Protein AF-A0A9D4W5N2-F1 (afdb_monomer_lite)

InterPro domains:
  IPR014710 RmlC-like jelly roll fold [G3DSA:2.60.120.10] (2-39)

Structure (mmCIF, N/CA/C/O backbone):
data_AF-A0A9D4W5N2-F1
#
_entry.id   AF-A0A9D4W5N2-F1
#
loop_
_atom_site.group_PDB
_atom_site.id
_atom_site.type_symbol
_atom_site.label_atom_id
_atom_site.label_alt_id
_atom_site.label_comp_id
_atom_site.label_asym_id
_atom_site.label_entity_id
_atom_site.label_seq_id
_atom_site.pdbx_PDB_ins_code
_atom_site.Cartn_x
_atom_site.Cartn_y
_atom_site.Cartn_z
_atom_site.occupancy
_atom_site.B_iso_or_equiv
_atom_site.auth_seq_id
_atom_site.auth_comp_id
_atom_site.auth_asym_id
_atom_site.auth_atom_id
_atom_site.pdbx_PDB_model_num
ATOM 1 N N . PRO A 1 1 ? -35.539 12.583 13.921 1.00 45.75 1 PRO A N 1
ATOM 2 C CA . PRO A 1 1 ? -34.348 12.520 13.039 1.00 45.75 1 PRO A CA 1
ATOM 3 C C . PRO A 1 1 ? -33.301 11.549 13.612 1.00 45.75 1 PRO A C 1
ATOM 5 O O . PRO A 1 1 ? -32.724 11.827 14.657 1.00 45.75 1 PRO A O 1
ATOM 8 N N . ARG A 1 2 ? -33.122 10.366 13.008 1.00 42.97 2 ARG A N 1
ATOM 9 C CA . ARG A 1 2 ? -32.101 9.411 13.472 1.00 42.97 2 ARG A CA 1
ATOM 10 C C . ARG A 1 2 ? -30.741 9.851 12.920 1.00 42.97 2 ARG A C 1
ATOM 12 O O . ARG A 1 2 ? -30.649 9.973 11.700 1.00 42.97 2 ARG A O 1
ATOM 19 N N . PRO A 1 3 ? -29.712 10.087 13.751 1.00 51.19 3 PRO A N 1
ATOM 20 C CA . PRO A 1 3 ? -28.369 10.304 13.239 1.00 51.19 3 PRO A CA 1
ATOM 21 C C . PRO A 1 3 ? -27.905 8.993 12.601 1.00 51.19 3 PRO A C 1
ATOM 23 O O . PRO A 1 3 ? -27.596 8.020 13.285 1.00 51.19 3 PRO A O 1
ATOM 26 N N . THR A 1 4 ? -27.925 8.927 11.274 1.00 58.66 4 THR A N 1
ATOM 27 C CA . THR A 1 4 ? -27.289 7.837 10.540 1.00 58.66 4 THR A CA 1
ATOM 28 C C . THR A 1 4 ? -25.790 8.062 10.650 1.00 58.66 4 THR A C 1
ATOM 30 O O . THR A 1 4 ? -25.218 8.831 9.881 1.00 58.66 4 THR A O 1
ATOM 33 N N . VAL A 1 5 ? -25.154 7.453 11.651 1.00 62.34 5 VAL A N 1
ATOM 34 C CA . VAL A 1 5 ? -23.693 7.386 11.729 1.00 62.34 5 VAL A CA 1
ATOM 35 C C . VAL A 1 5 ? -23.235 6.591 10.508 1.00 62.34 5 VAL A C 1
ATOM 37 O O . VAL A 1 5 ? -23.345 5.367 10.470 1.00 62.34 5 VAL A O 1
ATOM 40 N N . VAL A 1 6 ? -22.808 7.298 9.461 1.00 74.88 6 VAL A N 1
ATOM 41 C CA . VAL A 1 6 ? -22.304 6.685 8.231 1.00 74.88 6 VAL A CA 1
ATOM 42 C C . VAL A 1 6 ? -20.918 6.132 8.541 1.00 74.88 6 VAL A C 1
ATOM 44 O O . VAL A 1 6 ? -19.920 6.849 8.509 1.00 74.88 6 VAL A O 1
ATOM 47 N N . LEU A 1 7 ? -20.864 4.857 8.918 1.00 81.75 7 LEU A N 1
ATOM 48 C CA . LEU A 1 7 ? -19.610 4.126 9.046 1.00 81.75 7 LEU A CA 1
ATOM 49 C C . LEU A 1 7 ? -19.128 3.695 7.654 1.00 81.75 7 LEU A C 1
ATOM 51 O O . LEU A 1 7 ? -19.951 3.363 6.793 1.00 81.75 7 LEU A O 1
ATOM 55 N N . PRO A 1 8 ? -17.806 3.688 7.408 1.00 84.31 8 PRO A N 1
ATOM 56 C CA . PRO A 1 8 ? -17.273 3.208 6.143 1.00 84.31 8 PRO A CA 1
ATOM 57 C C . PRO A 1 8 ? -17.649 1.737 5.932 1.00 84.31 8 PRO A C 1
ATOM 59 O O . PRO A 1 8 ? -17.612 0.925 6.857 1.00 84.31 8 PRO A O 1
ATOM 62 N N . SER A 1 9 ? -17.995 1.388 4.693 1.00 87.00 9 SER A N 1
ATOM 63 C CA . SER A 1 9 ? -18.257 -0.004 4.325 1.00 87.00 9 SER A CA 1
ATOM 64 C C . SER A 1 9 ? -16.965 -0.819 4.335 1.00 87.00 9 SER A C 1
ATOM 66 O O . SER A 1 9 ? -15.911 -0.342 3.909 1.00 87.00 9 SER A O 1
ATOM 68 N N . SER A 1 10 ? -17.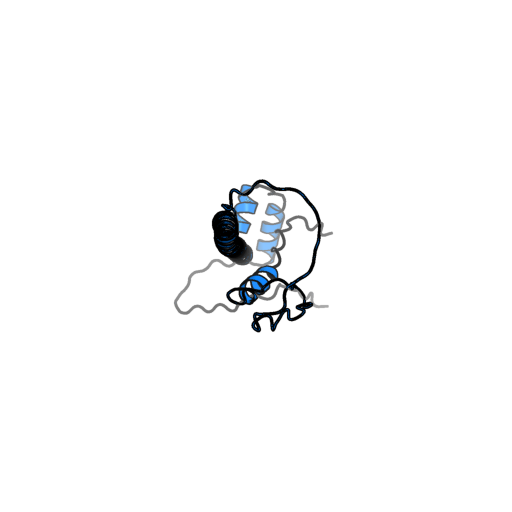045 -2.065 4.804 1.00 86.88 10 SER A N 1
ATOM 69 C CA . SER A 1 10 ? -15.898 -2.974 4.794 1.00 86.88 10 SER A CA 1
ATOM 70 C C . SER A 1 10 ? -15.422 -3.244 3.364 1.00 86.88 10 SER A C 1
ATOM 72 O O . SER A 1 10 ? -16.226 -3.449 2.458 1.00 86.88 10 SER A O 1
ATOM 74 N N . THR A 1 11 ? -14.106 -3.317 3.167 1.00 85.25 11 THR A N 1
ATOM 75 C CA . THR A 1 11 ? -13.497 -3.671 1.873 1.00 85.25 11 THR A CA 1
ATOM 76 C C . THR A 1 11 ? -13.513 -5.173 1.592 1.00 85.25 11 THR A C 1
ATOM 78 O O . THR A 1 11 ? -13.201 -5.591 0.479 1.00 85.25 11 THR A O 1
ATOM 81 N N . ARG A 1 12 ? -13.841 -6.000 2.595 1.00 86.19 12 ARG A N 1
ATOM 82 C CA . ARG A 1 12 ? -13.896 -7.463 2.481 1.00 86.19 12 ARG A CA 1
ATOM 83 C C . ARG A 1 12 ? -14.782 -8.100 3.548 1.00 86.19 12 ARG A C 1
ATOM 85 O O . ARG A 1 12 ? -14.945 -7.563 4.642 1.00 86.19 12 ARG A O 1
ATOM 92 N N . THR A 1 13 ? -15.287 -9.292 3.260 1.00 93.06 13 THR A N 1
ATOM 93 C CA . THR A 1 13 ? -15.963 -10.145 4.245 1.00 93.06 13 THR A CA 1
ATOM 94 C C . THR A 1 13 ? -14.950 -11.101 4.867 1.00 93.06 13 THR A C 1
ATOM 96 O O . THR A 1 13 ? -14.190 -11.747 4.149 1.00 93.06 13 THR A O 1
ATOM 99 N N . VAL A 1 14 ? -14.933 -11.200 6.197 1.00 92.12 14 VAL A N 1
ATOM 100 C CA . VAL A 1 14 ? -14.075 -12.130 6.947 1.00 92.12 14 VAL A CA 1
ATOM 101 C C . VAL A 1 14 ? -14.975 -13.098 7.711 1.00 92.12 14 VAL A C 1
ATOM 103 O O . VAL A 1 14 ? -15.965 -12.672 8.302 1.00 92.12 14 VAL A O 1
ATOM 106 N N . LYS A 1 15 ? -14.652 -14.394 7.678 1.00 95.38 15 LYS A N 1
ATOM 107 C CA . LYS A 1 15 ? -15.336 -15.441 8.448 1.00 95.38 15 LYS A CA 1
ATOM 108 C C . LYS A 1 15 ? -14.307 -16.219 9.263 1.00 95.38 15 LYS A C 1
ATOM 110 O O . LYS A 1 15 ? -13.240 -16.535 8.740 1.00 95.38 15 LYS A O 1
ATOM 115 N N . ALA A 1 16 ? -14.636 -16.526 10.513 1.00 96.69 16 ALA A N 1
ATOM 116 C CA . ALA A 1 16 ? -13.844 -17.432 11.333 1.00 96.69 16 ALA A CA 1
ATOM 117 C C . ALA A 1 16 ? -14.121 -18.878 10.890 1.00 96.69 16 ALA A C 1
ATOM 119 O O . ALA A 1 16 ? -15.277 -19.290 10.818 1.00 96.69 16 ALA A O 1
ATOM 120 N N . ILE A 1 17 ? -13.068 -19.613 10.528 1.00 97.31 17 ILE A N 1
ATOM 121 C CA . ILE A 1 17 ? -13.149 -21.037 10.145 1.00 97.31 17 ILE A CA 1
ATOM 122 C C . ILE A 1 17 ? -12.965 -21.928 11.383 1.00 97.31 17 ILE A C 1
ATOM 124 O O . ILE A 1 17 ? -13.499 -23.030 11.447 1.00 97.31 17 ILE A O 1
ATOM 128 N N . THR A 1 18 ? -12.230 -21.425 12.372 1.00 97.31 18 THR A N 1
ATOM 129 C CA . THR A 1 18 ? -11.932 -22.059 13.660 1.00 97.31 18 THR A CA 1
ATOM 130 C C . THR A 1 18 ? -12.244 -21.081 14.793 1.00 97.31 18 THR A C 1
ATOM 132 O O . THR A 1 18 ? -12.610 -19.933 14.532 1.00 97.31 18 THR A O 1
ATOM 135 N N . GLU A 1 19 ? -12.074 -21.505 16.045 1.00 96.56 19 GLU A N 1
ATOM 136 C CA . GLU A 1 19 ? -12.155 -20.606 17.201 1.00 96.56 19 GLU A CA 1
ATOM 137 C C . GLU A 1 19 ? -11.092 -19.499 17.107 1.00 96.56 19 GLU A C 1
ATOM 139 O O . GLU A 1 19 ? -9.945 -19.751 16.727 1.00 96.56 19 GLU A O 1
ATOM 144 N N . VAL A 1 20 ? -11.501 -18.257 17.391 1.00 97.12 20 VAL A N 1
ATOM 145 C CA . VAL A 1 20 ? -10.658 -17.057 17.320 1.00 97.12 20 VAL A CA 1
ATOM 146 C C . VAL A 1 20 ? -10.971 -16.167 18.515 1.00 97.12 20 VAL A C 1
ATOM 148 O O . VAL A 1 20 ? -12.118 -15.773 18.715 1.00 97.12 20 VAL A O 1
ATOM 151 N N . GLU A 1 21 ? -9.937 -15.788 19.257 1.00 96.50 21 GLU A N 1
ATOM 152 C CA . GLU A 1 21 ? -9.996 -14.700 20.229 1.00 96.50 21 GLU A CA 1
ATOM 153 C C . GLU A 1 21 ? -9.571 -13.394 19.549 1.00 96.50 21 GLU A C 1
ATOM 155 O O . GLU A 1 21 ? -8.603 -13.359 18.784 1.00 96.50 21 GLU A O 1
ATOM 160 N N . ALA A 1 22 ? -10.302 -12.307 19.795 1.00 94.25 22 ALA A N 1
ATOM 161 C CA . ALA A 1 22 ? -10.008 -11.012 19.197 1.00 94.25 22 ALA A CA 1
ATOM 162 C C . ALA A 1 22 ? -10.354 -9.862 20.141 1.00 94.25 22 ALA A C 1
ATOM 164 O O . ALA A 1 22 ? -11.317 -9.923 20.904 1.00 94.25 22 ALA A O 1
ATOM 165 N N . PHE A 1 23 ? -9.594 -8.775 20.020 1.00 94.50 23 PHE A N 1
ATOM 166 C CA . PHE A 1 23 ? -9.940 -7.492 20.617 1.00 94.50 23 PHE A CA 1
ATOM 167 C C . PHE A 1 23 ? -10.804 -6.696 19.640 1.00 94.50 23 PHE A C 1
ATOM 169 O O . PHE A 1 23 ? -10.508 -6.635 18.444 1.00 94.50 23 PHE A O 1
ATOM 176 N N . ALA A 1 24 ? -11.863 -6.075 20.152 1.00 92.19 24 ALA A N 1
ATOM 177 C CA . ALA A 1 24 ? -12.709 -5.173 19.387 1.00 92.19 24 ALA A CA 1
ATOM 178 C C . ALA A 1 24 ? -12.395 -3.723 19.762 1.00 92.19 24 ALA A C 1
ATOM 180 O O . ALA A 1 24 ? -12.170 -3.411 20.929 1.00 92.19 24 ALA A O 1
ATOM 181 N N . LEU A 1 25 ? -12.400 -2.846 18.761 1.00 89.81 25 LEU A N 1
ATOM 182 C CA . LEU A 1 25 ? -12.285 -1.405 18.943 1.00 89.81 25 LEU A CA 1
ATOM 183 C C . LEU A 1 25 ? -13.477 -0.745 18.258 1.00 89.81 25 LEU A C 1
ATOM 185 O O . LEU A 1 25 ? -13.736 -1.007 17.080 1.00 89.81 25 LEU A O 1
ATOM 189 N N . ILE A 1 26 ? -14.211 0.080 18.998 1.00 91.88 26 ILE A N 1
ATOM 190 C CA . ILE A 1 26 ? -15.401 0.753 18.478 1.00 91.88 26 ILE A CA 1
ATOM 191 C C . ILE A 1 26 ? -14.962 1.972 17.652 1.00 91.88 26 ILE A C 1
ATOM 193 O O . ILE A 1 26 ? -13.850 2.487 17.795 1.00 91.88 26 ILE A O 1
ATOM 197 N N . ALA A 1 27 ? -15.821 2.425 16.740 1.00 89.44 27 ALA A N 1
ATOM 198 C CA . ALA A 1 27 ? -15.540 3.568 15.882 1.00 89.44 27 ALA A CA 1
ATOM 199 C C . ALA A 1 27 ? -15.221 4.850 16.675 1.00 89.44 27 ALA A C 1
ATOM 201 O O . ALA A 1 27 ? -14.343 5.596 16.242 1.00 89.44 27 ALA A O 1
ATOM 202 N N . GLU A 1 28 ? -15.884 5.118 17.810 1.00 88.19 28 GLU A N 1
ATOM 203 C CA . GLU A 1 28 ? -15.558 6.283 18.647 1.00 88.19 28 GLU A CA 1
ATOM 204 C C . GLU A 1 28 ? -14.151 6.184 19.245 1.00 88.19 28 GLU A C 1
ATOM 206 O O . GLU A 1 28 ? -13.384 7.142 19.149 1.00 88.19 28 GLU A O 1
ATOM 211 N N . ASP A 1 29 ? -13.776 5.020 19.778 1.00 90.56 29 ASP A N 1
ATOM 212 C CA . ASP A 1 29 ? -12.450 4.801 20.365 1.00 90.56 29 ASP A CA 1
ATOM 213 C C . ASP A 1 29 ? -11.354 4.918 19.306 1.00 90.56 29 ASP A C 1
ATOM 215 O O . ASP A 1 29 ? -10.333 5.574 19.514 1.00 90.56 29 ASP A O 1
ATOM 219 N N . LEU A 1 30 ? -11.584 4.339 18.124 1.00 88.00 30 LEU A N 1
ATOM 220 C CA . LEU A 1 30 ? -10.654 4.456 17.007 1.00 88.00 30 LEU A CA 1
ATOM 221 C C . LEU A 1 30 ? -10.518 5.910 16.544 1.00 88.00 30 LEU A C 1
ATOM 223 O O . LEU A 1 30 ? -9.405 6.339 16.249 1.00 88.00 30 LEU A O 1
ATOM 227 N N . LYS A 1 31 ? -11.614 6.681 16.501 1.00 84.25 31 LYS A N 1
ATOM 228 C CA . LYS A 1 31 ? -11.571 8.119 16.195 1.00 84.25 31 LYS A CA 1
ATOM 229 C C . LYS A 1 31 ? -10.798 8.891 17.254 1.00 84.25 31 LYS A C 1
ATOM 231 O O . LYS A 1 31 ? -9.984 9.729 16.885 1.00 84.25 31 LYS A O 1
ATOM 236 N N . PHE A 1 32 ? -11.022 8.609 18.535 1.00 84.88 32 PHE A N 1
ATO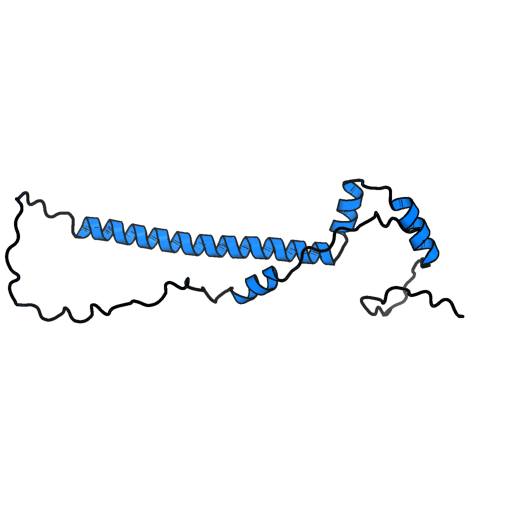M 237 C CA . PHE A 1 32 ? -10.308 9.253 19.634 1.00 84.88 32 PHE A CA 1
ATOM 238 C C . PHE A 1 32 ? -8.805 8.990 19.539 1.00 84.88 32 PHE A C 1
ATOM 240 O O . PHE A 1 32 ? -8.010 9.929 19.531 1.00 84.88 32 PHE A O 1
ATOM 247 N N . VAL A 1 33 ? -8.416 7.723 19.376 1.00 83.62 33 VAL A N 1
ATOM 248 C CA . VAL A 1 33 ? -7.018 7.337 19.180 1.00 83.62 33 VAL A CA 1
ATOM 249 C C . VAL A 1 33 ? -6.471 8.023 17.930 1.00 83.62 33 VAL A C 1
ATOM 251 O O . VAL A 1 33 ? -5.518 8.786 18.023 1.00 83.62 33 VAL A O 1
ATOM 254 N N . ALA A 1 34 ? -7.102 7.865 16.766 1.00 79.75 34 ALA A N 1
ATOM 255 C CA . ALA A 1 34 ? -6.644 8.506 15.535 1.00 79.75 34 ALA A CA 1
ATOM 256 C C . ALA A 1 34 ? -6.504 10.032 15.682 1.00 79.75 34 ALA A C 1
ATOM 258 O O . ALA A 1 34 ? -5.527 10.590 15.188 1.00 79.75 34 ALA A O 1
ATOM 259 N N . ALA A 1 35 ? -7.410 10.690 16.417 1.00 76.75 35 ALA A N 1
ATOM 260 C CA . ALA A 1 35 ? -7.363 12.120 16.705 1.00 76.75 35 ALA A CA 1
ATOM 261 C C . ALA A 1 35 ? -6.130 12.522 17.527 1.00 76.75 35 ALA A C 1
ATOM 263 O O . ALA A 1 35 ? -5.480 13.513 17.201 1.00 76.75 35 ALA A O 1
ATOM 264 N N . GLN A 1 36 ? -5.755 11.736 18.539 1.00 76.75 36 GLN A N 1
ATOM 265 C CA . GLN A 1 36 ? -4.531 11.967 19.319 1.00 76.75 36 GLN A CA 1
ATOM 266 C C . GLN A 1 36 ? -3.265 11.736 18.482 1.00 76.75 36 GLN A C 1
ATOM 268 O O . GLN A 1 36 ? -2.272 12.454 18.610 1.00 76.75 36 GLN A O 1
ATOM 273 N N . PHE A 1 37 ? -3.310 10.767 17.567 1.00 67.50 37 PHE A N 1
ATOM 274 C CA . PHE A 1 37 ? -2.198 10.453 16.672 1.00 67.50 37 PHE A CA 1
ATOM 275 C C . PHE A 1 37 ? -2.107 11.391 15.451 1.00 67.50 37 PHE A C 1
ATOM 277 O O . PHE A 1 37 ? -1.093 11.343 14.750 1.00 67.50 37 PHE A O 1
ATOM 284 N N . ARG A 1 38 ? -3.079 12.299 15.229 1.00 58.75 38 ARG A N 1
ATOM 285 C CA . ARG A 1 38 ? -3.077 13.294 14.128 1.00 58.75 38 ARG A CA 1
ATOM 286 C C . ARG A 1 38 ? -1.797 14.119 14.060 1.00 58.75 38 ARG A C 1
ATOM 288 O O . ARG A 1 38 ? -1.346 14.480 12.981 1.00 58.75 38 ARG A O 1
ATOM 295 N N . ARG A 1 39 ? -1.181 14.394 15.212 1.00 56.53 39 ARG A N 1
ATOM 296 C CA . ARG A 1 39 ? 0.039 15.210 15.314 1.00 56.53 39 ARG A CA 1
ATOM 297 C C . ARG A 1 39 ? 1.342 14.428 15.129 1.00 56.53 39 ARG A C 1
ATOM 299 O O . ARG A 1 39 ? 2.417 15.029 15.134 1.00 56.53 39 ARG A O 1
ATOM 306 N N . LEU A 1 40 ? 1.298 13.107 14.934 1.00 59.50 40 LEU A N 1
ATOM 307 C CA . LEU A 1 40 ? 2.502 12.294 14.759 1.00 59.50 40 LEU A CA 1
ATOM 308 C C . LEU A 1 40 ? 2.925 12.201 13.281 1.00 59.50 40 LEU A C 1
ATOM 310 O O . LEU A 1 40 ? 2.861 11.161 12.631 1.00 59.50 40 LEU A O 1
ATOM 314 N N . HIS A 1 41 ? 3.506 13.282 12.762 1.00 62.09 41 HIS A N 1
ATOM 315 C CA . HIS A 1 41 ? 4.210 13.300 11.470 1.00 62.09 41 HIS A CA 1
ATOM 316 C C . HIS A 1 41 ? 5.591 12.618 11.505 1.00 62.09 41 HIS A C 1
ATOM 318 O O . HIS A 1 41 ? 6.466 12.922 10.682 1.00 62.09 41 HIS A O 1
ATOM 324 N N . SER A 1 42 ? 5.824 11.701 12.447 1.00 74.25 42 SER A N 1
ATOM 325 C CA . SER A 1 42 ? 7.099 10.995 12.519 1.00 74.25 42 SER A CA 1
ATOM 326 C C . SER A 1 42 ? 7.326 10.223 11.220 1.00 74.25 42 SER A C 1
ATOM 328 O O . SER A 1 42 ? 6.464 9.469 10.758 1.00 74.25 42 SER A O 1
ATOM 330 N N . LYS A 1 43 ? 8.511 10.407 10.619 1.00 75.81 43 LYS A N 1
ATOM 331 C CA . LYS A 1 43 ? 8.925 9.659 9.420 1.00 75.81 43 LYS A CA 1
ATOM 332 C C . LYS A 1 43 ? 8.777 8.154 9.644 1.00 75.81 43 LYS A C 1
ATOM 334 O O . LYS A 1 43 ? 8.310 7.465 8.744 1.00 75.81 43 LYS A O 1
ATOM 339 N N . GLN A 1 44 ? 9.102 7.676 10.846 1.00 79.81 44 GLN A N 1
ATOM 340 C CA . GLN A 1 44 ? 9.001 6.267 11.215 1.00 79.81 44 GLN A CA 1
ATOM 341 C C . GLN A 1 44 ? 7.551 5.775 11.210 1.00 79.81 44 GLN A C 1
ATOM 343 O O . GLN A 1 44 ? 7.269 4.715 10.668 1.00 79.81 44 GLN A O 1
ATOM 348 N N . LEU A 1 45 ? 6.616 6.567 11.736 1.00 78.00 45 LEU A N 1
ATOM 349 C CA . LEU A 1 45 ? 5.207 6.183 11.798 1.00 78.00 45 LEU A CA 1
ATOM 350 C C . LEU A 1 45 ? 4.587 6.113 10.395 1.00 78.00 45 LEU A C 1
ATOM 352 O O . LEU A 1 45 ? 3.958 5.117 10.042 1.00 78.00 45 LEU A O 1
ATOM 356 N N . ARG A 1 46 ? 4.852 7.120 9.548 1.00 78.69 46 ARG A N 1
ATOM 357 C CA . ARG A 1 46 ? 4.447 7.092 8.130 1.00 78.69 46 ARG A CA 1
ATOM 358 C C . ARG A 1 46 ? 5.033 5.890 7.395 1.00 78.69 46 ARG A C 1
ATOM 360 O O . ARG A 1 46 ? 4.332 5.266 6.601 1.00 78.69 46 ARG A O 1
ATOM 367 N N . GLN A 1 47 ? 6.300 5.564 7.655 1.00 82.62 47 GLN A N 1
ATOM 368 C CA . GLN A 1 47 ? 6.954 4.393 7.076 1.00 82.62 47 GLN A CA 1
ATOM 369 C C . GLN A 1 47 ? 6.235 3.107 7.494 1.00 82.62 47 GLN A C 1
ATOM 371 O O . GLN A 1 47 ? 5.924 2.294 6.633 1.00 82.62 47 GLN A O 1
ATOM 376 N N . THR A 1 48 ? 5.909 2.951 8.779 1.00 84.81 48 THR A N 1
ATOM 377 C CA . THR A 1 48 ? 5.167 1.800 9.312 1.00 84.81 48 THR A CA 1
ATOM 378 C C . THR A 1 48 ? 3.794 1.662 8.653 1.00 84.81 48 THR A C 1
ATOM 380 O O . THR A 1 48 ? 3.464 0.590 8.149 1.00 84.81 48 THR A O 1
ATOM 383 N N . PHE A 1 49 ? 3.018 2.748 8.559 1.00 81.62 49 PHE A N 1
ATOM 384 C CA . PHE A 1 49 ? 1.716 2.724 7.882 1.00 81.62 49 PHE A CA 1
ATOM 385 C C . PHE A 1 49 ? 1.830 2.356 6.399 1.00 81.62 49 PHE A C 1
ATOM 387 O O . PHE A 1 49 ? 1.049 1.542 5.906 1.00 81.62 49 PHE A O 1
ATOM 394 N N . ARG A 1 50 ? 2.825 2.898 5.685 1.00 83.50 50 ARG A N 1
ATOM 395 C CA . ARG A 1 50 ? 3.098 2.516 4.290 1.00 83.50 50 ARG A CA 1
ATOM 396 C C . ARG A 1 50 ? 3.516 1.049 4.178 1.00 83.50 50 ARG A C 1
ATOM 398 O O . ARG A 1 50 ? 3.046 0.354 3.286 1.00 83.50 50 ARG A O 1
ATOM 405 N N . PHE A 1 51 ? 4.371 0.576 5.082 1.00 85.38 51 PHE A N 1
ATOM 406 C CA . PHE A 1 51 ? 4.921 -0.777 5.054 1.00 85.38 51 PHE A CA 1
ATOM 407 C C . PHE A 1 51 ? 3.848 -1.844 5.292 1.00 85.38 51 PHE A C 1
ATOM 409 O O . PHE A 1 51 ? 3.809 -2.837 4.571 1.00 85.38 51 PHE A O 1
ATOM 416 N N . TYR A 1 52 ? 2.949 -1.632 6.256 1.00 87.12 52 TYR A N 1
ATOM 417 C CA . TYR A 1 52 ? 1.893 -2.597 6.576 1.00 87.12 52 TYR A CA 1
ATOM 418 C C . TYR A 1 52 ? 0.617 -2.422 5.737 1.00 87.12 52 TYR A C 1
ATOM 420 O O . TYR A 1 52 ? -0.206 -3.337 5.683 1.00 87.12 52 TYR A O 1
ATOM 428 N N . SER A 1 53 ? 0.455 -1.303 5.021 1.00 85.81 53 SER A N 1
ATOM 429 C CA . SER A 1 53 ? -0.689 -1.098 4.128 1.00 85.81 53 SER A CA 1
ATOM 430 C C . SER A 1 53 ? -0.611 -1.983 2.884 1.00 85.81 53 SER A C 1
ATOM 432 O O . SER A 1 53 ? 0.325 -1.917 2.085 1.00 85.81 53 SER A O 1
ATOM 434 N N . HIS A 1 54 ? -1.656 -2.781 2.670 1.00 85.00 54 HIS A N 1
ATOM 435 C CA . HIS A 1 54 ? -1.753 -3.671 1.515 1.00 85.00 54 HIS A CA 1
ATOM 436 C C . HIS A 1 54 ? -1.730 -2.918 0.172 1.00 85.00 54 HIS A C 1
ATOM 438 O O . HIS A 1 54 ? -1.102 -3.373 -0.785 1.00 85.00 54 HIS A O 1
ATOM 444 N N . GLN A 1 55 ? -2.356 -1.738 0.109 1.00 85.19 55 GLN A N 1
ATOM 445 C CA . GLN A 1 55 ? -2.392 -0.906 -1.098 1.00 85.19 55 GLN A CA 1
ATOM 446 C C . GLN A 1 55 ? -0.996 -0.389 -1.464 1.00 85.19 55 GLN A C 1
ATOM 448 O O . GLN A 1 55 ? -0.575 -0.499 -2.614 1.00 85.19 55 GLN A O 1
ATOM 453 N N . TRP A 1 56 ? -0.249 0.114 -0.476 1.00 88.44 56 TRP A N 1
ATOM 454 C CA . TRP A 1 56 ? 1.122 0.591 -0.671 1.00 88.44 56 TRP A CA 1
ATOM 455 C C . TRP A 1 56 ? 2.079 -0.535 -1.060 1.00 88.44 56 TRP A C 1
ATOM 457 O O . TRP A 1 56 ? 2.894 -0.349 -1.963 1.00 88.44 56 TRP A O 1
ATOM 467 N N . ARG A 1 57 ? 1.947 -1.717 -0.444 1.00 90.75 57 ARG A N 1
ATOM 468 C CA . ARG A 1 57 ? 2.730 -2.908 -0.812 1.00 90.75 57 ARG A CA 1
ATOM 469 C C . ARG A 1 57 ? 2.478 -3.337 -2.256 1.00 90.75 57 ARG A C 1
ATOM 471 O O . ARG A 1 57 ? 3.432 -3.599 -2.984 1.00 90.75 57 ARG A O 1
ATOM 478 N N . THR A 1 58 ? 1.213 -3.370 -2.672 1.00 88.25 58 THR A N 1
ATOM 479 C CA . THR A 1 58 ? 0.827 -3.736 -4.044 1.00 88.25 58 THR A CA 1
ATOM 480 C C . THR A 1 58 ? 1.365 -2.722 -5.048 1.00 88.25 58 THR A C 1
ATOM 482 O O . THR A 1 58 ? 2.019 -3.099 -6.017 1.00 88.25 58 THR A O 1
ATOM 485 N N . TRP A 1 59 ? 1.184 -1.426 -4.775 1.00 88.38 59 TRP A N 1
ATOM 486 C CA . TRP A 1 59 ? 1.724 -0.361 -5.618 1.00 88.38 59 TRP A CA 1
ATOM 487 C C . TRP A 1 59 ? 3.249 -0.438 -5.757 1.00 88.38 59 TRP A C 1
ATOM 489 O O . TRP A 1 59 ? 3.763 -0.350 -6.869 1.00 88.38 59 TRP A O 1
ATOM 499 N N . ALA A 1 60 ? 3.975 -0.654 -4.656 1.00 88.88 60 ALA A N 1
ATOM 500 C CA . ALA A 1 60 ? 5.432 -0.760 -4.681 1.00 88.88 60 ALA A CA 1
ATOM 501 C C . ALA A 1 60 ? 5.911 -1.960 -5.514 1.00 88.88 60 ALA A C 1
ATOM 503 O O . ALA A 1 60 ? 6.821 -1.810 -6.328 1.00 88.88 60 ALA A O 1
ATOM 504 N N . ALA A 1 61 ? 5.279 -3.130 -5.360 1.00 89.06 61 ALA A N 1
ATOM 505 C CA . ALA A 1 61 ? 5.602 -4.315 -6.154 1.00 89.06 61 ALA A CA 1
ATOM 506 C C . ALA A 1 61 ? 5.418 -4.046 -7.655 1.00 89.06 61 ALA A C 1
ATOM 508 O O . ALA A 1 61 ? 6.342 -4.255 -8.442 1.00 89.06 61 ALA A O 1
ATOM 509 N N . CYS A 1 62 ? 4.268 -3.486 -8.033 1.00 87.31 62 CYS A N 1
ATOM 510 C CA . CYS A 1 62 ? 3.973 -3.112 -9.411 1.00 87.31 62 CYS A CA 1
ATOM 511 C C . CYS A 1 62 ? 4.944 -2.058 -9.963 1.00 87.31 62 CYS A C 1
ATOM 513 O O . CYS A 1 62 ? 5.373 -2.149 -11.114 1.00 87.31 62 CYS A O 1
ATOM 515 N N . PHE A 1 63 ? 5.338 -1.078 -9.148 1.00 86.56 63 PHE A N 1
ATOM 516 C CA . PHE A 1 63 ? 6.304 -0.056 -9.542 1.00 86.56 63 PHE A CA 1
ATOM 517 C C . PHE A 1 63 ? 7.679 -0.663 -9.863 1.00 86.56 63 PHE A C 1
ATOM 519 O O . PHE A 1 63 ? 8.270 -0.354 -10.900 1.00 86.56 63 PHE A O 1
ATOM 526 N N . ILE A 1 64 ? 8.164 -1.574 -9.013 1.00 90.88 64 ILE A N 1
ATOM 527 C CA . ILE A 1 64 ? 9.430 -2.290 -9.226 1.00 90.88 64 ILE A CA 1
ATOM 528 C C . ILE A 1 64 ? 9.345 -3.167 -10.481 1.00 90.88 64 ILE A C 1
ATOM 530 O O . ILE A 1 64 ? 10.251 -3.134 -11.315 1.00 90.88 64 ILE A O 1
ATOM 534 N N . GLN A 1 65 ? 8.245 -3.905 -10.657 1.00 89.94 65 GLN A N 1
ATOM 535 C CA . GLN A 1 65 ? 8.007 -4.724 -11.849 1.00 89.94 65 GLN A CA 1
ATOM 536 C C . GLN A 1 65 ? 8.048 -3.877 -13.126 1.00 89.94 65 GLN A C 1
ATOM 538 O O . GLN A 1 65 ? 8.755 -4.215 -14.075 1.00 89.94 65 GLN A O 1
ATOM 543 N N . ALA A 1 66 ? 7.364 -2.732 -13.140 1.00 86.00 66 ALA A N 1
ATOM 544 C CA . ALA A 1 66 ? 7.360 -1.828 -14.285 1.00 86.00 66 ALA A CA 1
ATOM 545 C C . ALA A 1 66 ? 8.769 -1.312 -14.618 1.00 86.00 66 ALA A C 1
ATOM 547 O O . ALA A 1 66 ? 9.143 -1.254 -15.794 1.00 86.00 66 ALA A O 1
ATOM 548 N N . ALA A 1 67 ? 9.566 -0.962 -13.603 1.00 88.88 67 ALA A N 1
ATOM 549 C CA . ALA A 1 67 ? 10.954 -0.542 -13.785 1.00 88.88 67 ALA A CA 1
ATOM 550 C C . ALA A 1 67 ? 11.819 -1.670 -14.375 1.00 88.88 67 ALA A C 1
ATOM 552 O O . ALA A 1 67 ? 12.564 -1.437 -15.330 1.00 88.88 67 ALA A O 1
ATOM 553 N N . TRP A 1 68 ? 11.668 -2.900 -13.878 1.00 91.25 68 TRP A N 1
ATOM 554 C CA . TRP A 1 68 ? 12.371 -4.074 -14.397 1.00 91.25 68 TRP A CA 1
ATOM 555 C C . TRP A 1 68 ? 12.016 -4.375 -15.857 1.00 91.25 68 TRP A C 1
ATOM 557 O O . TRP A 1 68 ? 12.908 -4.541 -16.691 1.00 91.25 68 TRP A O 1
ATOM 567 N N . PHE A 1 69 ? 10.728 -4.381 -16.207 1.00 86.75 69 PHE A N 1
ATOM 568 C CA . PHE A 1 69 ? 10.299 -4.617 -17.587 1.00 86.75 69 PHE A CA 1
ATOM 569 C C . PHE A 1 69 ? 10.799 -3.532 -18.546 1.00 86.75 69 PHE A C 1
ATOM 571 O O . PHE A 1 69 ? 11.193 -3.839 -19.675 1.00 86.75 69 PHE A O 1
ATOM 578 N N . ARG A 1 70 ? 10.847 -2.268 -18.100 1.00 86.75 70 ARG A N 1
ATOM 579 C CA . ARG A 1 70 ? 11.468 -1.179 -18.869 1.00 86.75 70 ARG A CA 1
ATOM 580 C C . ARG A 1 70 ? 12.956 -1.427 -19.085 1.00 86.75 70 ARG A C 1
ATOM 582 O O . ARG A 1 70 ? 13.404 -1.331 -20.225 1.00 86.75 70 ARG A O 1
ATOM 589 N N . TYR A 1 71 ? 13.697 -1.778 -18.035 1.00 90.19 71 TYR A N 1
ATOM 590 C CA . TYR A 1 71 ? 15.121 -2.098 -18.135 1.00 90.19 71 TYR A CA 1
ATOM 591 C C . TYR A 1 71 ? 15.372 -3.249 -19.115 1.00 90.19 71 TYR A C 1
ATOM 593 O O . TYR A 1 71 ? 16.153 -3.092 -20.052 1.00 90.19 71 TYR A O 1
ATOM 601 N N . LYS A 1 72 ? 14.656 -4.369 -18.958 1.00 89.75 72 LYS A N 1
ATOM 602 C CA . LYS A 1 72 ? 14.796 -5.544 -19.826 1.00 89.75 72 LYS A CA 1
ATOM 603 C C . LYS A 1 72 ? 14.556 -5.189 -21.296 1.00 89.75 72 LYS A C 1
ATOM 605 O O . LYS A 1 72 ? 15.360 -5.547 -22.149 1.00 89.75 72 LYS A O 1
ATOM 610 N N . ARG A 1 73 ? 13.511 -4.405 -21.586 1.00 86.00 73 ARG A N 1
ATOM 611 C CA . ARG A 1 73 ? 13.237 -3.913 -22.944 1.00 86.00 73 ARG A CA 1
ATOM 612 C C . ARG A 1 73 ? 14.370 -3.032 -23.480 1.00 86.00 73 ARG A C 1
ATOM 614 O O . ARG A 1 73 ? 14.727 -3.161 -24.645 1.00 86.00 73 ARG A O 1
ATOM 621 N N . MET A 1 74 ? 14.903 -2.114 -22.672 1.00 87.75 74 MET A N 1
ATOM 622 C CA . MET A 1 74 ? 16.004 -1.245 -23.111 1.00 87.75 74 MET A CA 1
ATOM 623 C C . MET A 1 74 ? 17.274 -2.048 -23.391 1.00 87.75 74 MET A C 1
ATOM 625 O O . MET A 1 74 ? 17.954 -1.772 -24.375 1.00 87.75 74 MET A O 1
ATOM 629 N N . LYS A 1 75 ? 17.555 -3.070 -22.577 1.00 91.31 75 LYS A N 1
ATOM 630 C CA . LYS A 1 75 ? 18.677 -3.985 -22.786 1.00 91.31 75 LYS A CA 1
ATOM 631 C C . LYS A 1 75 ? 18.558 -4.723 -24.123 1.00 91.31 75 LYS A C 1
ATOM 633 O O . LYS A 1 75 ? 19.487 -4.662 -24.917 1.00 91.31 75 LYS A O 1
ATOM 638 N N . GLU A 1 76 ? 17.399 -5.321 -24.408 1.00 87.88 76 GLU A N 1
ATOM 639 C CA . GLU A 1 76 ? 17.141 -6.007 -25.685 1.00 87.88 76 GLU A CA 1
ATOM 640 C C . GLU A 1 76 ? 17.325 -5.068 -26.894 1.00 87.88 76 GLU A C 1
ATOM 642 O O . GLU A 1 76 ? 17.951 -5.439 -27.882 1.00 87.88 76 GLU A O 1
ATOM 647 N N . ILE A 1 77 ? 16.828 -3.828 -26.814 1.00 87.06 77 ILE A N 1
ATOM 648 C CA . ILE A 1 77 ? 16.992 -2.832 -27.889 1.00 87.06 77 ILE A CA 1
ATOM 649 C C . ILE A 1 77 ? 18.465 -2.456 -28.082 1.00 87.06 77 ILE A C 1
ATOM 651 O O . ILE A 1 77 ? 18.915 -2.309 -29.217 1.00 87.06 77 ILE A O 1
ATOM 655 N N . ASN A 1 78 ? 19.217 -2.295 -26.992 1.00 88.31 78 ASN A N 1
ATOM 656 C CA . ASN A 1 78 ? 20.627 -1.931 -27.068 1.00 88.31 78 ASN A CA 1
ATOM 657 C C . ASN A 1 78 ? 21.472 -3.053 -27.686 1.00 88.31 78 ASN A C 1
ATOM 659 O O . ASN A 1 78 ? 22.309 -2.774 -28.535 1.00 88.31 78 ASN A O 1
ATOM 663 N N . GLU A 1 79 ? 21.199 -4.311 -27.328 1.00 89.75 79 GLU A N 1
ATOM 664 C CA . GLU A 1 79 ? 21.861 -5.484 -27.917 1.00 89.75 79 GLU A CA 1
ATOM 665 C C . GLU A 1 79 ? 21.591 -5.609 -29.424 1.00 89.75 79 GLU A C 1
ATOM 667 O O . GLU A 1 79 ? 22.492 -5.948 -30.192 1.00 89.75 79 GLU A O 1
ATOM 672 N N . VAL A 1 80 ? 20.362 -5.324 -29.872 1.00 86.75 80 VAL A N 1
ATOM 673 C CA . VAL A 1 80 ? 20.032 -5.296 -31.308 1.00 86.75 80 VAL A CA 1
ATOM 674 C C . VAL A 1 80 ? 20.790 -4.171 -32.011 1.00 86.75 80 VAL A C 1
ATOM 676 O O . VAL A 1 80 ? 21.435 -4.418 -33.026 1.00 86.75 80 VAL A O 1
ATOM 679 N N . LYS A 1 81 ? 20.784 -2.961 -31.440 1.00 87.31 81 LYS A N 1
ATOM 680 C CA . LYS A 1 81 ? 21.479 -1.797 -32.005 1.00 87.31 81 LYS A CA 1
ATOM 681 C C . LYS A 1 81 ? 22.991 -2.014 -32.115 1.00 87.31 81 LYS A C 1
ATOM 683 O O . LYS A 1 81 ? 23.609 -1.582 -33.082 1.00 87.31 81 LYS A O 1
ATOM 688 N N . GLU A 1 82 ? 23.595 -2.681 -31.138 1.00 87.19 82 GLU A N 1
ATOM 689 C CA . GLU A 1 82 ? 25.020 -3.010 -31.155 1.00 87.19 82 GLU A CA 1
ATOM 690 C C . GLU A 1 82 ? 25.362 -3.997 -32.280 1.00 87.19 82 GLU A C 1
ATOM 692 O O . GLU A 1 82 ? 26.325 -3.782 -33.015 1.00 87.19 82 GLU A O 1
ATOM 697 N N . LYS A 1 83 ? 24.527 -5.024 -32.489 1.00 87.94 83 LYS A N 1
ATOM 698 C CA . LYS A 1 83 ? 24.682 -5.968 -33.608 1.00 87.94 83 LYS A CA 1
ATOM 699 C C . LYS A 1 83 ? 24.489 -5.298 -34.969 1.00 87.94 83 LYS A C 1
ATOM 701 O O . LYS A 1 83 ? 25.260 -5.573 -35.885 1.00 87.94 83 LYS A O 1
ATOM 706 N N . GLU A 1 84 ? 23.502 -4.411 -35.098 1.00 85.25 84 GLU A N 1
ATOM 707 C CA . GLU A 1 84 ? 23.282 -3.617 -36.316 1.00 85.25 84 GLU A CA 1
ATOM 708 C C . GLU A 1 84 ? 24.486 -2.712 -36.624 1.00 85.25 84 GLU A C 1
ATOM 710 O O . GLU A 1 84 ? 24.967 -2.694 -37.757 1.00 85.25 84 GLU A O 1
ATOM 715 N N . ASN A 1 85 ? 25.031 -2.025 -35.614 1.00 87.38 85 ASN A N 1
ATOM 716 C CA . ASN A 1 85 ? 26.235 -1.200 -35.762 1.00 87.38 85 ASN A CA 1
ATOM 717 C C . ASN A 1 85 ? 27.460 -2.029 -36.177 1.00 87.38 85 ASN A C 1
ATOM 719 O O . ASN A 1 85 ? 28.211 -1.614 -37.060 1.00 87.38 85 ASN A O 1
ATOM 723 N N . LEU A 1 86 ? 27.653 -3.207 -35.575 1.00 89.81 86 LEU A N 1
ATOM 724 C CA . LEU A 1 86 ? 28.756 -4.103 -35.926 1.00 89.81 86 LEU A CA 1
ATOM 725 C C . LEU A 1 86 ? 28.636 -4.601 -37.373 1.00 89.81 86 LEU A C 1
ATOM 727 O O . LEU A 1 86 ? 29.627 -4.606 -38.102 1.00 89.81 86 LEU A O 1
ATOM 731 N N . MET A 1 87 ? 27.426 -4.964 -37.814 1.00 84.75 87 MET A N 1
ATOM 732 C CA . MET A 1 87 ? 27.160 -5.321 -39.211 1.00 84.75 87 MET A CA 1
ATOM 733 C C . MET A 1 87 ? 27.433 -4.156 -40.169 1.00 84.75 87 MET A C 1
ATOM 735 O O . MET A 1 87 ? 28.029 -4.374 -41.221 1.00 84.75 87 MET A O 1
ATOM 739 N N . MET A 1 88 ? 27.057 -2.921 -39.813 1.00 79.94 88 MET A N 1
ATOM 740 C CA . MET A 1 88 ? 27.374 -1.742 -40.628 1.00 79.94 88 MET A CA 1
ATOM 741 C C . MET A 1 88 ? 28.886 -1.504 -40.742 1.00 79.94 88 MET A C 1
ATOM 743 O O . MET A 1 88 ? 29.372 -1.296 -41.850 1.00 79.94 88 MET A O 1
ATOM 747 N N . MET A 1 89 ? 29.644 -1.583 -39.642 1.00 81.56 89 MET A N 1
ATOM 748 C CA . MET A 1 89 ? 31.111 -1.438 -39.671 1.00 81.56 89 MET A CA 1
ATOM 749 C C . MET A 1 89 ? 31.792 -2.549 -40.479 1.00 81.56 89 MET A C 1
ATOM 751 O O . MET A 1 89 ? 32.701 -2.267 -41.257 1.00 81.56 89 MET A O 1
ATOM 755 N N . ALA A 1 90 ? 31.334 -3.797 -40.351 1.00 80.19 90 ALA A N 1
ATOM 756 C CA . ALA A 1 90 ? 31.849 -4.908 -41.148 1.00 80.19 90 ALA A CA 1
ATOM 757 C C . ALA A 1 90 ? 31.558 -4.727 -42.650 1.00 80.19 90 ALA A C 1
ATOM 759 O O . ALA A 1 90 ? 32.431 -4.983 -43.475 1.00 80.19 90 ALA A O 1
ATOM 760 N N . ASN A 1 91 ? 30.368 -4.234 -43.009 1.00 70.56 91 ASN A N 1
ATOM 761 C CA . ASN A 1 91 ? 29.998 -3.963 -44.398 1.00 70.56 91 ASN A CA 1
ATOM 762 C C . ASN A 1 91 ? 30.824 -2.819 -45.016 1.00 70.56 91 ASN A C 1
ATOM 764 O O . ASN A 1 91 ? 31.246 -2.917 -46.164 1.00 70.56 91 ASN A O 1
ATOM 768 N N . VAL A 1 92 ? 31.106 -1.757 -44.249 1.00 67.25 92 VAL A N 1
ATOM 769 C CA . VAL A 1 92 ? 31.988 -0.660 -44.691 1.00 67.25 92 VAL A CA 1
ATOM 770 C C . VAL A 1 92 ? 33.413 -1.162 -44.940 1.00 67.25 92 VAL A C 1
ATOM 772 O O . VAL A 1 92 ? 34.000 -0.807 -45.955 1.00 67.25 92 VAL A O 1
ATOM 775 N N . ASN A 1 93 ? 33.951 -2.036 -44.084 1.00 65.62 93 ASN A N 1
ATOM 776 C CA . ASN A 1 93 ? 35.270 -2.637 -44.315 1.00 65.62 93 ASN A CA 1
ATOM 777 C C . ASN A 1 93 ? 35.292 -3.619 -45.499 1.00 65.62 93 ASN A C 1
ATOM 779 O O . ASN A 1 93 ? 36.311 -3.723 -46.172 1.00 65.62 93 ASN A O 1
ATOM 783 N N . TYR A 1 94 ? 34.192 -4.329 -45.771 1.00 62.88 94 TYR A N 1
ATOM 784 C CA . TYR A 1 94 ? 34.120 -5.309 -46.862 1.00 62.88 94 TYR A CA 1
ATOM 785 C C . TYR A 1 94 ? 34.094 -4.663 -48.260 1.00 62.88 94 TYR A C 1
ATOM 787 O O . TYR A 1 94 ? 34.650 -5.224 -49.198 1.00 62.88 94 TYR A O 1
ATOM 795 N N . TYR A 1 95 ? 33.507 -3.469 -48.397 1.00 58.31 95 TYR A N 1
ATOM 796 C CA . TYR A 1 95 ? 33.494 -2.695 -49.650 1.00 58.31 95 TYR A CA 1
ATOM 797 C C . TYR A 1 95 ? 34.502 -1.527 -49.680 1.00 58.31 95 TYR A C 1
ATOM 799 O O . TYR A 1 95 ? 34.570 -0.809 -50.672 1.00 58.31 95 TYR A O 1
ATOM 807 N N . GLY A 1 96 ? 35.261 -1.310 -48.600 1.00 57.16 96 GLY A N 1
ATOM 808 C CA . GLY A 1 96 ? 36.121 -0.135 -48.397 1.00 57.16 96 GLY A CA 1
ATOM 809 C C . GLY A 1 96 ? 37.620 -0.354 -48.620 1.00 57.16 96 GLY A C 1
ATOM 810 O O . GLY A 1 96 ? 38.402 0.522 -48.266 1.00 57.16 96 GLY A O 1
ATOM 811 N N . HIS A 1 97 ? 38.034 -1.497 -49.174 1.00 54.03 97 HIS A N 1
ATOM 812 C CA . HIS A 1 97 ? 39.434 -1.783 -49.507 1.00 54.03 97 HIS A CA 1
ATOM 813 C C . HIS A 1 97 ? 39.613 -2.009 -51.014 1.00 54.03 97 HIS A C 1
ATOM 815 O O . HIS A 1 97 ? 40.089 -3.055 -51.447 1.00 54.03 97 HIS A O 1
ATOM 821 N N . ASP A 1 98 ? 39.187 -1.033 -51.816 1.00 48.66 98 ASP A N 1
ATOM 822 C CA . ASP A 1 98 ? 39.778 -0.819 -53.136 1.00 48.66 98 ASP A CA 1
ATOM 823 C C . ASP A 1 98 ? 40.705 0.393 -53.015 1.00 48.66 98 ASP A C 1
ATOM 825 O O . ASP A 1 98 ? 40.263 1.544 -53.021 1.00 48.66 98 ASP A O 1
ATOM 829 N N . ASP A 1 99 ? 41.996 0.122 -52.808 1.00 48.81 99 ASP A N 1
ATOM 830 C CA . ASP A 1 99 ? 43.058 1.110 -52.974 1.00 48.81 99 ASP A CA 1
ATOM 831 C C . ASP A 1 99 ? 43.142 1.461 -54.466 1.00 48.81 99 ASP A C 1
ATOM 833 O O . ASP A 1 99 ? 43.957 0.924 -55.215 1.00 48.81 99 ASP A O 1
ATOM 837 N N . SER A 1 100 ? 42.302 2.387 -54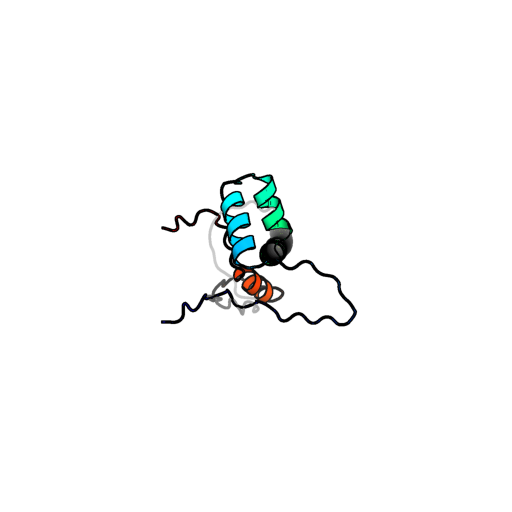.918 1.00 46.50 100 SER A N 1
ATOM 838 C CA . SER A 1 100 ? 42.493 3.045 -56.203 1.00 46.50 100 SER A CA 1
ATOM 839 C C . SER A 1 100 ? 42.284 4.555 -56.059 1.00 46.50 100 SER A C 1
ATOM 841 O O . SER A 1 100 ? 41.190 5.115 -56.076 1.00 46.50 100 SER A O 1
ATOM 843 N N . GLN A 1 101 ? 43.410 5.251 -55.888 1.00 50.22 101 GLN A N 1
ATOM 844 C CA . GLN A 1 101 ? 43.513 6.684 -56.134 1.00 50.22 101 GLN A CA 1
ATOM 845 C C . GLN A 1 101 ? 43.033 6.970 -57.564 1.00 50.22 101 GLN A C 1
ATOM 847 O O . GLN A 1 101 ? 43.703 6.562 -58.507 1.00 50.22 101 GLN A O 1
ATOM 852 N N . SER A 1 102 ? 41.920 7.680 -57.761 1.00 39.88 102 SER A N 1
ATOM 853 C CA . SER A 1 102 ? 41.760 8.624 -58.884 1.00 39.88 102 SER A CA 1
ATOM 854 C C . SER A 1 102 ? 40.407 9.346 -58.884 1.00 39.88 102 SER A C 1
ATOM 856 O O . SER A 1 102 ? 39.344 8.763 -59.024 1.00 39.88 102 SER A O 1
ATOM 858 N N . PHE A 1 103 ? 40.514 10.666 -58.738 1.00 35.31 103 PHE A N 1
ATOM 859 C CA . PHE A 1 103 ? 39.945 11.695 -59.614 1.00 35.31 103 PHE A CA 1
ATOM 860 C C . PHE A 1 103 ? 38.460 11.613 -60.037 1.00 35.31 103 PHE A C 1
ATOM 862 O O . PHE A 1 103 ? 38.015 10.752 -60.786 1.00 35.31 103 PHE A O 1
ATOM 869 N N . SER A 1 104 ? 37.724 12.641 -59.621 1.00 42.84 104 SER A N 1
ATOM 870 C CA . SER A 1 104 ? 36.349 13.002 -59.973 1.00 42.84 104 SER A CA 1
ATOM 871 C C . SER A 1 104 ? 36.021 12.992 -61.479 1.00 42.84 104 SER A C 1
ATOM 873 O O . SER A 1 104 ? 36.764 13.593 -62.250 1.00 42.84 104 SER A O 1
ATOM 875 N N . ALA A 1 105 ? 34.846 12.457 -61.864 1.00 39.22 105 ALA A N 1
ATOM 876 C CA . ALA A 1 105 ? 33.796 13.076 -62.719 1.00 39.22 105 ALA A CA 1
ATOM 877 C C . ALA A 1 105 ? 32.842 12.024 -63.362 1.00 39.22 105 ALA A C 1
ATOM 879 O O . ALA A 1 105 ? 33.222 10.864 -63.498 1.00 39.22 105 ALA A O 1
ATOM 880 N N . PRO A 1 106 ? 31.593 12.387 -63.746 1.00 55.09 106 PRO A N 1
ATOM 881 C CA . PRO A 1 106 ? 30.480 11.449 -63.907 1.00 55.09 106 PRO A CA 1
ATOM 882 C C . PRO A 1 106 ? 30.243 11.042 -65.367 1.00 55.09 106 PRO A C 1
ATOM 884 O O . PRO A 1 106 ? 29.864 11.881 -66.180 1.00 55.09 106 PRO A O 1
ATOM 887 N N . LEU A 1 107 ? 30.362 9.754 -65.700 1.00 39.94 107 LEU A N 1
ATOM 888 C CA . LEU A 1 107 ? 29.944 9.242 -67.009 1.00 39.94 107 LEU A CA 1
ATOM 889 C C . LEU A 1 107 ? 29.322 7.841 -66.905 1.00 39.94 107 LEU A C 1
ATOM 891 O O . LEU A 1 107 ? 29.991 6.864 -66.608 1.00 39.94 107 LEU A O 1
ATOM 895 N N . GLN A 1 108 ? 28.017 7.818 -67.188 1.00 40.31 108 GLN A N 1
ATOM 896 C CA . GLN A 1 108 ? 27.266 6.793 -67.924 1.00 40.31 108 GLN A CA 1
ATOM 897 C C . GLN A 1 108 ? 27.351 5.328 -67.461 1.00 40.31 108 GLN A C 1
ATOM 899 O O . GLN A 1 108 ? 28.349 4.632 -67.599 1.00 40.31 108 GLN A O 1
ATOM 904 N N . ALA A 1 109 ? 26.191 4.835 -67.023 1.00 40.34 109 ALA A N 1
ATOM 905 C CA . ALA A 1 109 ? 25.918 3.424 -66.802 1.00 40.34 109 ALA A CA 1
ATOM 906 C C . ALA A 1 109 ? 26.045 2.602 -68.104 1.00 40.34 109 ALA A C 1
ATOM 908 O O . ALA A 1 109 ? 25.384 2.942 -69.091 1.00 40.34 109 ALA A O 1
ATOM 909 N N . PRO A 1 110 ? 26.777 1.472 -68.102 1.00 41.44 110 PRO A N 1
ATOM 910 C CA . PRO A 1 110 ? 26.590 0.416 -69.078 1.00 41.44 110 PRO A CA 1
ATOM 911 C C . PRO A 1 110 ? 25.443 -0.491 -68.624 1.00 41.44 110 PRO A C 1
ATOM 913 O O . PRO A 1 110 ? 25.426 -1.041 -67.523 1.00 41.44 110 PRO A O 1
ATOM 916 N N . MET A 1 111 ? 24.470 -0.626 -69.517 1.00 47.50 111 MET A N 1
ATOM 917 C CA . MET A 1 111 ? 23.419 -1.634 -69.492 1.00 47.50 111 MET A CA 1
ATOM 918 C C . MET A 1 111 ? 24.022 -3.037 -69.362 1.00 47.50 111 MET A C 1
ATOM 920 O O . MET A 1 111 ? 24.827 -3.431 -70.202 1.00 47.50 111 MET A O 1
ATOM 924 N N . GLY A 1 112 ? 23.587 -3.810 -68.363 1.00 48.84 112 GLY A N 1
ATOM 925 C CA . GLY A 1 112 ? 23.839 -5.253 -68.344 1.00 48.84 112 GLY A CA 1
ATOM 926 C C . GLY A 1 112 ? 24.013 -5.884 -66.968 1.00 48.84 112 GLY A C 1
ATOM 927 O O . GLY A 1 112 ? 25.077 -6.414 -66.692 1.00 48.84 112 GLY A O 1
ATOM 928 N N . SER A 1 113 ? 22.978 -5.873 -66.121 1.00 42.53 113 SER A N 1
ATOM 929 C CA . SER A 1 113 ? 22.697 -7.004 -65.217 1.00 42.53 113 SER A CA 1
ATOM 930 C C . SER A 1 113 ? 21.311 -6.841 -64.583 1.00 42.53 113 SER A C 1
ATOM 932 O O . SER A 1 113 ? 21.068 -5.958 -63.759 1.00 42.53 113 SER A O 1
ATOM 934 N N . SER A 1 114 ? 20.356 -7.649 -65.034 1.00 45.75 114 SER A N 1
ATOM 935 C CA . SER A 1 114 ? 18.926 -7.559 -64.730 1.00 45.75 114 SER A CA 1
ATOM 936 C C . SER A 1 114 ? 18.549 -8.240 -63.410 1.00 45.75 114 SER A C 1
ATOM 938 O O . SER A 1 114 ? 17.790 -9.205 -63.383 1.00 45.75 114 SER A O 1
ATOM 940 N N . TYR A 1 115 ? 19.026 -7.697 -62.293 1.00 45.16 115 TYR A N 1
ATOM 941 C CA . TYR A 1 115 ? 18.471 -7.976 -60.961 1.00 45.16 115 TYR A CA 1
ATOM 942 C C . TYR A 1 115 ? 18.562 -6.740 -60.058 1.00 45.16 115 TYR A C 1
ATOM 944 O O . TYR A 1 115 ? 19.121 -6.759 -58.970 1.00 45.16 115 TYR A O 1
ATOM 952 N N . SER A 1 116 ? 17.974 -5.632 -60.501 1.00 51.03 116 SER A N 1
ATOM 953 C CA . SER A 1 116 ? 17.618 -4.530 -59.600 1.00 51.03 116 SER A CA 1
ATOM 954 C C . SER A 1 116 ? 16.134 -4.219 -59.752 1.00 51.03 116 SER A C 1
ATOM 956 O O . SER A 1 116 ? 15.715 -3.143 -60.166 1.00 51.03 116 SER A O 1
ATOM 958 N N . MET A 1 117 ? 15.317 -5.236 -59.482 1.00 48.16 117 MET A N 1
ATOM 959 C CA . MET A 1 117 ? 13.919 -5.021 -59.133 1.00 48.16 117 MET A CA 1
ATOM 960 C C . MET A 1 117 ? 13.840 -4.921 -57.608 1.00 48.16 117 MET A C 1
ATOM 962 O O . MET A 1 117 ? 14.575 -5.610 -56.908 1.00 48.16 117 MET A O 1
ATOM 966 N N . TYR A 1 118 ? 12.942 -4.061 -57.124 1.00 46.66 118 TYR A N 1
ATOM 967 C CA . TYR A 1 118 ? 12.608 -3.798 -55.716 1.00 46.66 118 TYR A CA 1
ATOM 968 C C . TYR A 1 118 ? 13.463 -2.758 -54.961 1.00 46.66 118 TYR A C 1
ATOM 970 O O . TYR A 1 118 ? 13.954 -3.029 -53.871 1.00 46.66 118 TYR A O 1
ATOM 978 N N . SER A 1 119 ? 13.488 -1.496 -55.411 1.00 49.59 119 SER A N 1
ATOM 979 C CA . SER A 1 119 ? 13.449 -0.382 -54.441 1.00 49.59 119 SER A CA 1
ATOM 980 C C . SER A 1 119 ? 11.985 -0.013 -54.172 1.00 49.59 119 SER A C 1
ATOM 982 O O . SER A 1 119 ? 11.415 0.971 -54.645 1.00 49.59 119 SER A O 1
ATOM 984 N N . GLY A 1 120 ? 11.315 -0.908 -53.442 1.00 45.78 120 GLY A N 1
ATOM 985 C CA . GLY A 1 120 ? 9.980 -0.659 -52.922 1.00 45.78 120 GLY A CA 1
ATOM 986 C C . GLY A 1 120 ? 10.028 0.516 -51.954 1.00 45.78 120 GLY A C 1
ATOM 987 O O . GLY A 1 120 ? 10.646 0.438 -50.895 1.00 45.78 120 GLY A O 1
ATOM 988 N N . LYS A 1 121 ? 9.366 1.610 -52.329 1.00 52.16 121 LYS A N 1
ATOM 989 C CA . LYS A 1 121 ? 9.018 2.726 -51.450 1.00 52.16 121 LYS A CA 1
ATOM 990 C C . LYS A 1 121 ? 8.415 2.183 -50.150 1.00 52.16 121 LYS A C 1
ATOM 992 O O . LYS A 1 121 ? 7.277 1.726 -50.153 1.00 52.16 121 LYS A O 1
ATOM 997 N N . LEU A 1 122 ? 9.134 2.302 -49.038 1.00 48.62 122 LEU A N 1
ATOM 998 C CA . LEU A 1 122 ? 8.555 2.188 -47.701 1.00 48.62 122 LEU A CA 1
ATOM 999 C C . LEU A 1 122 ? 8.461 3.581 -47.078 1.00 48.62 122 LEU A C 1
ATOM 1001 O O . LEU A 1 122 ? 9.207 3.948 -46.177 1.00 48.62 122 LEU A O 1
ATOM 1005 N N . VAL A 1 123 ? 7.493 4.362 -47.566 1.00 47.78 123 VAL A N 1
ATOM 1006 C CA . VAL A 1 123 ? 6.820 5.349 -46.717 1.00 47.78 123 VAL A CA 1
ATOM 1007 C C . VAL A 1 123 ? 5.776 4.568 -45.933 1.00 47.78 123 VAL A C 1
ATOM 1009 O O . VAL A 1 123 ? 4.748 4.165 -46.468 1.00 47.78 123 VAL A O 1
ATOM 1012 N N . GLY A 1 124 ? 6.066 4.312 -44.665 1.00 37.06 124 GLY A N 1
ATOM 1013 C CA . GLY A 1 124 ? 5.162 3.586 -43.788 1.00 37.06 124 GLY A CA 1
ATOM 1014 C C . GLY A 1 124 ? 5.663 3.633 -42.361 1.00 37.06 124 GLY A C 1
ATOM 1015 O O . GLY A 1 124 ? 6.332 2.712 -41.926 1.00 37.06 124 GLY A O 1
ATOM 1016 N N . SER A 1 125 ? 5.369 4.739 -41.670 1.00 41.56 125 SER A N 1
ATOM 1017 C CA . SER A 1 125 ? 5.361 4.878 -40.207 1.00 41.56 125 SER A CA 1
ATOM 1018 C C . SER A 1 125 ? 6.336 3.961 -39.449 1.00 41.56 125 SER A C 1
ATOM 1020 O O . SER A 1 125 ? 5.992 2.838 -39.086 1.00 41.56 125 SER A O 1
ATOM 1022 N N . LEU A 1 126 ? 7.479 4.507 -39.020 1.00 42.34 126 LEU A N 1
ATOM 1023 C CA . LEU A 1 126 ? 8.158 4.051 -37.802 1.00 42.34 126 LEU A CA 1
ATOM 1024 C C . LEU A 1 126 ? 7.267 4.370 -36.586 1.00 42.34 126 LEU A C 1
ATOM 1026 O O . LEU A 1 126 ? 7.653 5.067 -35.651 1.00 42.34 126 LEU A O 1
ATOM 1030 N N . ARG A 1 127 ? 6.048 3.822 -36.547 1.00 43.78 127 ARG A N 1
ATOM 1031 C CA . ARG A 1 127 ? 5.385 3.525 -35.287 1.00 43.78 127 ARG A CA 1
ATOM 1032 C C . ARG A 1 127 ? 6.137 2.336 -34.723 1.00 43.78 127 ARG A C 1
ATOM 1034 O O . ARG A 1 127 ? 5.714 1.197 -34.855 1.00 43.78 127 ARG A O 1
ATOM 1041 N N . LYS A 1 128 ? 7.298 2.666 -34.149 1.00 46.00 128 LYS A N 1
ATOM 1042 C CA . LYS A 1 128 ? 7.781 2.145 -32.879 1.00 46.00 128 LYS A CA 1
ATOM 1043 C C . LYS A 1 128 ? 7.370 0.697 -32.713 1.00 46.00 128 LYS A C 1
ATOM 1045 O O . LYS A 1 128 ? 6.282 0.459 -32.196 1.00 46.00 128 LYS A O 1
ATOM 1050 N N . GLY A 1 129 ? 8.220 -0.223 -33.176 1.00 41.06 129 GLY A N 1
ATOM 1051 C CA . GLY A 1 129 ? 8.040 -1.657 -32.996 1.00 41.06 129 GLY A CA 1
ATOM 1052 C C . GLY A 1 129 ? 7.596 -1.934 -31.567 1.00 41.06 129 GLY A C 1
ATOM 1053 O O . GLY A 1 129 ? 8.399 -1.963 -30.633 1.00 41.06 129 GLY A O 1
ATOM 1054 N N . ARG A 1 130 ? 6.279 -2.071 -31.378 1.00 45.66 130 ARG A N 1
ATOM 1055 C CA . ARG A 1 130 ? 5.704 -2.588 -30.151 1.00 45.66 130 ARG A CA 1
ATOM 1056 C C . ARG A 1 130 ? 6.111 -4.042 -30.208 1.00 45.66 130 ARG A C 1
ATOM 1058 O O . ARG A 1 130 ? 5.430 -4.857 -30.816 1.00 45.66 130 ARG A O 1
ATOM 1065 N N . SER A 1 131 ? 7.251 -4.356 -29.599 1.00 46.25 131 SER A N 1
ATOM 1066 C CA . SER A 1 131 ? 7.475 -5.691 -29.072 1.00 46.25 131 SER A CA 1
ATOM 1067 C C . SER A 1 131 ? 6.273 -5.973 -28.166 1.00 46.25 131 SER A C 1
ATOM 1069 O O . SER A 1 131 ? 6.184 -5.477 -27.036 1.00 46.25 131 SER A O 1
ATOM 1071 N N . MET A 1 132 ? 5.288 -6.664 -28.749 1.00 51.16 132 MET A N 1
ATOM 1072 C CA . MET A 1 132 ? 3.993 -7.021 -28.167 1.00 51.16 132 MET A CA 1
ATOM 1073 C C . MET A 1 132 ? 4.141 -8.046 -27.045 1.00 51.16 132 MET A C 1
ATOM 1075 O O . MET A 1 132 ? 3.162 -8.373 -26.388 1.00 51.16 132 MET A O 1
ATOM 1079 N N . ARG A 1 133 ? 5.364 -8.516 -26.778 1.00 54.25 133 ARG A N 1
ATOM 1080 C CA . ARG A 1 133 ? 5.626 -9.553 -25.782 1.00 54.25 133 ARG A CA 1
ATOM 1081 C C . ARG A 1 133 ? 5.317 -9.102 -24.346 1.00 54.25 133 ARG A C 1
ATOM 1083 O O . ARG A 1 133 ? 4.994 -9.951 -23.534 1.00 54.25 133 ARG A O 1
ATOM 1090 N N . TYR A 1 134 ? 5.356 -7.792 -24.057 1.00 51.31 134 TYR A N 1
ATOM 1091 C CA . TYR A 1 134 ? 5.122 -7.235 -22.705 1.00 51.31 134 TYR A CA 1
ATOM 1092 C C . TYR A 1 134 ? 4.316 -5.919 -22.673 1.00 51.31 134 TYR A C 1
ATOM 1094 O O . TYR A 1 134 ? 4.227 -5.259 -21.641 1.00 51.31 134 TYR A O 1
ATOM 1102 N N . GLY A 1 135 ? 3.750 -5.478 -23.805 1.00 53.12 135 GLY A N 1
ATOM 1103 C CA . GLY A 1 135 ? 3.056 -4.183 -23.892 1.00 53.12 135 GLY A CA 1
ATOM 1104 C C . GLY A 1 135 ? 1.816 -4.086 -22.997 1.00 53.12 135 GLY A C 1
ATOM 1105 O O . GLY A 1 135 ? 1.620 -3.067 -22.345 1.00 53.12 135 GLY A O 1
ATOM 1106 N N . SER A 1 136 ? 1.035 -5.167 -22.924 1.00 58.66 136 SER A N 1
ATOM 1107 C CA . SER A 1 136 ? -0.202 -5.221 -22.134 1.00 58.66 136 SER A CA 1
ATOM 1108 C C . SER A 1 136 ? 0.048 -5.207 -20.622 1.00 58.66 136 SER A C 1
ATOM 1110 O O . SER A 1 136 ? -0.745 -4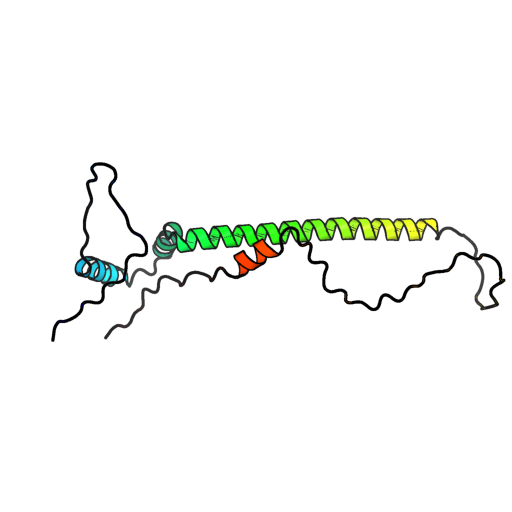.641 -19.878 1.00 58.66 136 SER A O 1
ATOM 1112 N N . GLU A 1 137 ? 1.145 -5.812 -20.160 1.00 55.75 137 GLU A N 1
ATOM 1113 C CA . GLU A 1 137 ? 1.494 -5.878 -18.735 1.00 55.75 137 GLU A CA 1
ATOM 1114 C C . GLU A 1 137 ? 1.977 -4.511 -18.224 1.00 55.75 137 GLU A C 1
ATOM 1116 O O . GLU A 1 137 ? 1.617 -4.075 -17.136 1.00 55.75 137 GLU A O 1
ATOM 1121 N N . LEU A 1 138 ? 2.713 -3.768 -19.057 1.00 55.47 138 LEU A N 1
ATOM 1122 C CA . LEU A 1 138 ? 3.162 -2.408 -18.747 1.00 55.47 138 LEU A CA 1
ATOM 1123 C C . LEU A 1 138 ? 2.028 -1.372 -18.748 1.00 55.47 138 LEU A C 1
ATOM 1125 O O . LEU A 1 138 ? 2.080 -0.446 -17.939 1.00 55.47 138 LEU A O 1
ATOM 1129 N N . ASP A 1 139 ? 1.017 -1.522 -19.611 1.00 58.12 139 ASP A N 1
ATOM 1130 C CA . ASP A 1 139 ? -0.167 -0.647 -19.619 1.00 58.12 139 ASP A CA 1
ATOM 1131 C C . ASP A 1 139 ? -1.041 -0.875 -18.365 1.00 58.12 139 ASP A C 1
ATOM 1133 O O . ASP A 1 139 ? -1.527 0.088 -17.773 1.00 58.12 139 ASP A O 1
ATOM 1137 N N . LEU A 1 140 ? -1.152 -2.122 -17.881 1.00 58.12 140 LEU A N 1
ATOM 1138 C CA . LEU A 1 140 ? -1.804 -2.446 -16.602 1.00 58.12 140 LEU A CA 1
ATOM 1139 C C . LEU A 1 140 ? -1.054 -1.855 -15.397 1.00 58.12 140 LEU A C 1
ATOM 1141 O O . LEU A 1 140 ? -1.673 -1.311 -14.484 1.00 58.12 140 LEU A O 1
ATOM 1145 N N . LEU A 1 141 ? 0.280 -1.905 -15.407 1.00 56.38 141 LEU A N 1
ATOM 1146 C CA . LEU A 1 141 ? 1.109 -1.316 -14.350 1.00 56.38 141 LEU A CA 1
ATOM 1147 C C . LEU A 1 141 ? 1.111 0.222 -14.393 1.00 56.38 141 LEU A C 1
ATOM 1149 O O . LEU A 1 141 ? 1.242 0.865 -13.354 1.00 56.38 141 LEU A O 1
ATOM 1153 N N . GLY A 1 142 ? 0.925 0.822 -15.574 1.00 55.16 142 GLY A N 1
ATOM 1154 C CA . GLY A 1 142 ? 0.751 2.267 -15.746 1.00 55.16 142 GLY A CA 1
ATOM 1155 C C . GLY A 1 142 ? -0.574 2.801 -15.190 1.00 55.16 142 GLY A C 1
ATOM 1156 O O . GLY A 1 142 ? -0.647 3.971 -14.819 1.00 55.16 142 GLY A O 1
ATOM 1157 N N . ALA A 1 143 ? -1.595 1.947 -15.079 1.00 60.22 143 ALA A N 1
ATOM 1158 C CA . ALA A 1 143 ? -2.891 2.290 -14.498 1.00 60.22 143 ALA A CA 1
ATOM 1159 C C . ALA A 1 143 ? -2.902 2.270 -12.955 1.00 60.22 143 ALA A C 1
ATOM 1161 O O . ALA A 1 143 ? -3.860 2.754 -12.345 1.00 60.22 143 ALA A O 1
ATOM 1162 N N . LEU A 1 144 ? -1.854 1.750 -12.298 1.00 63.62 144 LEU A N 1
ATOM 1163 C CA . LEU A 1 144 ? -1.770 1.763 -10.837 1.00 63.62 144 LEU A CA 1
ATOM 1164 C C . LEU A 1 144 ? -1.470 3.173 -10.316 1.00 63.62 144 LEU A C 1
ATOM 1166 O O . LEU A 1 144 ? -0.325 3.625 -10.232 1.00 63.62 144 LEU A O 1
ATOM 1170 N N . ARG A 1 145 ? -2.534 3.868 -9.911 1.00 67.25 145 ARG A N 1
ATOM 1171 C CA . ARG A 1 145 ? -2.451 5.167 -9.244 1.00 67.25 145 ARG A CA 1
ATOM 1172 C C . ARG A 1 145 ? -1.705 5.018 -7.915 1.00 67.25 145 ARG A C 1
ATOM 1174 O O . ARG A 1 145 ? -2.029 4.135 -7.121 1.00 67.25 145 ARG A O 1
ATOM 1181 N N . LYS A 1 146 ? -0.729 5.902 -7.665 1.00 75.94 146 LYS A N 1
ATOM 1182 C CA . LYS A 1 146 ? -0.072 6.023 -6.353 1.00 75.94 146 LYS A CA 1
ATOM 1183 C C . LYS A 1 146 ? -1.169 6.148 -5.282 1.00 75.94 146 LYS A C 1
ATOM 1185 O O . LYS A 1 146 ? -1.989 7.063 -5.407 1.00 75.94 146 LYS A O 1
ATOM 1190 N N . PRO A 1 147 ? -1.216 5.250 -4.279 1.00 76.94 147 PRO A N 1
ATOM 1191 C CA .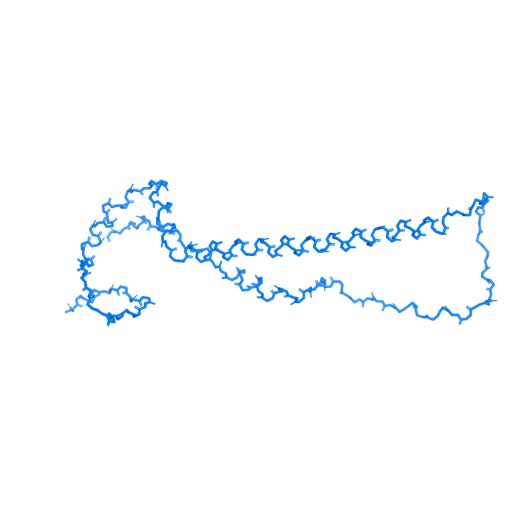 PRO A 1 147 ? -2.160 5.367 -3.179 1.00 76.94 147 PRO A CA 1
ATOM 1192 C C . PRO A 1 147 ? -2.043 6.749 -2.540 1.00 76.94 147 PRO A C 1
ATOM 1194 O O . PRO A 1 147 ? -0.939 7.297 -2.439 1.00 76.94 147 PRO A O 1
ATOM 1197 N N . LEU A 1 148 ? -3.181 7.319 -2.141 1.00 73.12 148 LEU A N 1
ATOM 1198 C CA . LEU A 1 148 ? -3.189 8.598 -1.443 1.00 73.12 148 LEU A CA 1
ATOM 1199 C C . LEU A 1 148 ? -2.339 8.473 -0.178 1.00 73.12 148 LEU A C 1
ATOM 1201 O O . LEU A 1 148 ? -2.325 7.430 0.488 1.00 73.12 148 LEU A O 1
ATOM 1205 N N . GLU A 1 149 ? -1.566 9.519 0.108 1.00 69.50 149 GLU A N 1
ATOM 1206 C CA . GLU A 1 149 ? -0.844 9.548 1.370 1.00 69.50 149 GLU A CA 1
ATOM 1207 C C . GLU A 1 149 ? -1.870 9.545 2.502 1.00 69.50 149 GLU A C 1
ATOM 1209 O O . GLU A 1 149 ? -2.914 10.179 2.350 1.00 69.50 149 GLU A O 1
ATOM 1214 N N . PRO A 1 150 ? -1.623 8.796 3.592 1.00 64.75 150 PRO A N 1
ATOM 1215 C CA . PRO A 1 150 ? -2.458 8.899 4.772 1.00 64.75 150 PRO A CA 1
ATOM 1216 C C . PRO A 1 150 ? -2.454 10.360 5.214 1.00 64.75 150 PRO A C 1
ATOM 1218 O O . PRO A 1 150 ? -1.429 10.864 5.683 1.00 64.75 150 PRO A O 1
ATOM 1221 N N . ASP A 1 151 ? -3.563 11.042 4.956 1.00 59.06 151 ASP A N 1
ATOM 1222 C CA . ASP A 1 151 ? -3.751 12.416 5.365 1.00 59.06 151 ASP A CA 1
ATOM 1223 C C . ASP A 1 151 ? -4.236 12.394 6.808 1.00 59.06 151 ASP A C 1
ATOM 1225 O O . ASP A 1 151 ? -5.262 11.795 7.134 1.00 59.06 151 ASP A O 1
ATOM 1229 N N . PHE A 1 152 ? -3.427 12.971 7.686 1.00 59.59 152 PHE A N 1
ATOM 1230 C CA . PHE A 1 152 ? -3.749 13.102 9.102 1.00 59.59 152 PHE A CA 1
ATOM 1231 C C . PHE A 1 152 ? -4.269 14.515 9.424 1.00 59.59 152 PHE A C 1
ATOM 1233 O O . PHE A 1 152 ? -4.621 14.784 10.574 1.00 59.59 152 PHE A O 1
ATOM 1240 N N . ASN A 1 153 ? -4.357 15.387 8.412 1.00 52.25 153 ASN A N 1
ATOM 1241 C CA . ASN A 1 153 ? -4.795 16.772 8.507 1.00 52.25 153 ASN A CA 1
ATOM 1242 C C . ASN A 1 153 ? -6.207 16.932 7.921 1.00 52.25 153 ASN A C 1
ATOM 1244 O O . ASN A 1 153 ? -6.382 17.572 6.894 1.00 52.25 153 ASN A O 1
ATOM 1248 N N . ASP A 1 154 ? -7.232 16.362 8.554 1.00 53.31 154 ASP A N 1
ATOM 1249 C CA . ASP A 1 154 ? -8.587 16.920 8.371 1.00 53.31 154 ASP A CA 1
ATOM 1250 C C . ASP A 1 154 ? -8.757 18.036 9.418 1.00 53.31 154 ASP A C 1
ATOM 1252 O O . ASP A 1 154 ? -8.757 17.763 10.625 1.00 53.31 154 ASP A O 1
ATOM 1256 N N . ASP A 1 155 ? -8.853 19.284 8.985 1.00 48.69 155 ASP A N 1
ATOM 1257 C CA . ASP A 1 155 ? -9.374 20.369 9.815 1.00 48.69 155 ASP A CA 1
ATOM 1258 C C . ASP A 1 155 ? -10.903 20.226 9.810 1.00 48.69 155 ASP A C 1
ATOM 1260 O O . ASP A 1 155 ? -11.598 20.784 8.965 1.00 48.69 155 ASP A O 1
ATOM 1264 N N . GLY A 1 156 ? -11.418 19.365 10.689 1.00 47.41 156 GLY A N 1
ATOM 1265 C CA . GLY A 1 156 ? -12.852 19.189 10.901 1.00 47.41 156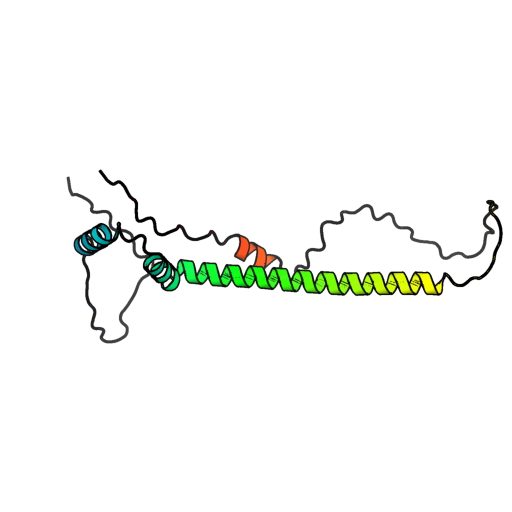 GLY A CA 1
ATOM 1266 C C . GLY A 1 156 ? -13.330 20.096 12.026 1.00 47.41 156 GLY A C 1
ATOM 1267 O O . GLY A 1 156 ? -13.064 19.793 13.191 1.00 47.41 156 GLY A O 1
ATOM 1268 N N . ASP A 1 157 ? -13.986 21.189 11.642 1.00 35.16 157 ASP A N 1
ATOM 1269 C CA . ASP A 1 157 ? -14.974 21.929 12.443 1.00 35.16 157 ASP A CA 1
ATOM 1270 C C . ASP A 1 157 ? -16.184 21.025 12.772 1.00 35.16 157 ASP A C 1
ATOM 1272 O O . ASP A 1 157 ? -16.586 20.228 11.885 1.00 35.16 157 ASP A O 1
#

Secondary structure (DSSP, 8-state):
------PPPPSS----SS--------HHHHHHHHHHHTT---HHHHHHHHHH-HHHHHHHHHHHHHHHHHHHHHHHHHHHHHHHHHHHHHHHHHHS------------PPP--------------------TTSHHHHHHHHT-PPPPP--------

Foldseek 3Di:
DDPPPDDDDDPDDDDDPDDDDDDDDDPVRVCVVLLVCLPVPDPVVLVVCLVPDPLNVVLVVLVVVLVVVVVVVVVVVVVVVVVVVVVVVVVCVVPVPPPDDDDDDDDDDDDDDPDPDDPDDPPDDPPDPPPVVCPVSNVVSVPSDNPDRPNSDDPDD

pLDDT: mean 70.14, std 18.89, range [35.16, 97.31]

Sequence (157 aa):
PRPTVVLPSSTRTVKAITEVEAFALIAEDLKFVAAQFRRLHSKQLRQTFRFYSHQWRTWAACFIQAAWFRYKRMKEINEVKEKENLMMMANVNYYGHDDSQSFSAPLQAPMGSSYSMYSGKLVGSLRKGRSMRYGSELDLLGALRKPLEPDFNDDGD

Organism: Pisum sativum (NCBI:txid3888)

Radius of gyration: 33.2 Å; chains: 1; bounding box: 78×44×90 Å